Protein AF-A0A024QD37-F1 (afdb_monomer_lite)

Sequence (100 aa):
MINDLQLYLTTGFILLFVSQCYITYILYQQQHSKLWFFIGMMLPLGMNLYIYQICYIEKQVDNDFGQLTGKERKQLRKAYLFVLAQYLVLFALFGGYVTP

Radius of gyration: 16.29 Å; chains: 1; bounding box: 46×19×45 Å

Structure (mmCIF, N/CA/C/O backbone):
data_AF-A0A024QD37-F1
#
_entry.id   AF-A0A024QD37-F1
#
loop_
_atom_site.group_PDB
_atom_site.id
_atom_site.type_symbol
_atom_site.label_atom_id
_atom_site.label_alt_id
_atom_site.label_comp_id
_atom_site.label_asym_id
_atom_site.label_entity_id
_atom_site.label_seq_id
_atom_site.pdbx_PDB_ins_code
_atom_site.Cartn_x
_atom_site.Cartn_y
_atom_site.Cartn_z
_atom_site.occupancy
_atom_site.B_iso_or_equiv
_atom_site.auth_seq_id
_atom_site.auth_comp_id
_atom_site.auth_asym_id
_atom_site.auth_atom_id
_atom_site.pdbx_PDB_model_num
ATOM 1 N N . MET A 1 1 ? 21.875 1.987 -21.545 1.00 58.12 1 MET A N 1
ATOM 2 C CA . MET A 1 1 ? 20.783 1.002 -21.716 1.00 58.12 1 MET A CA 1
ATOM 3 C C . MET A 1 1 ? 20.611 0.080 -20.507 1.00 58.12 1 MET A C 1
ATOM 5 O O . MET A 1 1 ? 19.556 0.144 -19.897 1.00 58.12 1 MET A O 1
ATOM 9 N N . ILE A 1 2 ? 21.608 -0.728 -20.101 1.00 61.34 2 ILE A N 1
ATOM 10 C CA . ILE A 1 2 ? 21.489 -1.597 -18.900 1.00 61.34 2 ILE A CA 1
ATOM 11 C C . ILE A 1 2 ? 21.333 -0.774 -17.605 1.00 61.34 2 ILE A C 1
ATOM 13 O O . ILE A 1 2 ? 20.471 -1.084 -16.787 1.00 61.34 2 ILE A O 1
ATOM 17 N N . ASN A 1 3 ? 22.096 0.315 -17.459 1.00 74.88 3 ASN A N 1
ATOM 18 C CA . ASN A 1 3 ? 22.016 1.190 -16.281 1.00 74.88 3 ASN A CA 1
ATOM 19 C C . ASN A 1 3 ? 20.675 1.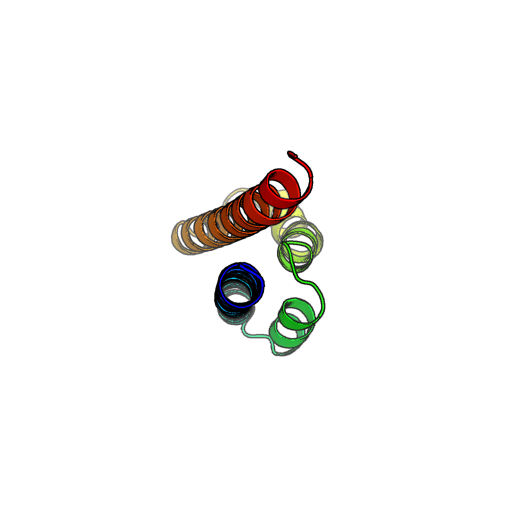931 -16.175 1.00 74.88 3 ASN A C 1
ATOM 21 O O . ASN A 1 3 ? 20.162 2.104 -15.075 1.00 74.88 3 ASN A O 1
ATOM 25 N N . ASP A 1 4 ? 20.085 2.329 -17.304 1.00 78.56 4 ASP A N 1
ATOM 26 C CA . ASP A 1 4 ? 18.813 3.060 -17.325 1.00 78.56 4 ASP A CA 1
ATOM 27 C C . ASP A 1 4 ? 17.656 2.138 -16.925 1.00 78.56 4 ASP A C 1
ATOM 29 O O . ASP A 1 4 ? 16.841 2.495 -16.079 1.00 78.56 4 ASP A O 1
ATOM 33 N N . LEU A 1 5 ? 17.627 0.907 -17.450 1.00 77.19 5 LEU A N 1
ATOM 34 C CA . LEU A 1 5 ? 16.626 -0.097 -17.081 1.00 77.19 5 LEU A CA 1
ATOM 35 C C . LEU A 1 5 ? 16.715 -0.477 -15.595 1.00 77.19 5 LEU A C 1
ATOM 37 O O . LEU A 1 5 ? 15.693 -0.566 -14.914 1.00 77.19 5 LEU A O 1
ATOM 41 N N . GLN A 1 6 ? 17.932 -0.665 -15.076 1.00 82.44 6 GLN A N 1
ATOM 42 C CA . GLN A 1 6 ? 18.143 -0.913 -13.650 1.00 82.44 6 GLN A CA 1
ATOM 43 C C . GLN A 1 6 ? 17.671 0.265 -12.797 1.00 82.44 6 GLN A C 1
ATOM 45 O O . GLN A 1 6 ? 17.027 0.044 -11.771 1.00 82.44 6 GLN A O 1
ATOM 50 N N . LEU A 1 7 ? 17.930 1.501 -13.229 1.00 84.31 7 LEU A N 1
ATOM 51 C CA . LEU A 1 7 ? 17.445 2.697 -12.547 1.00 84.31 7 LEU A CA 1
ATOM 52 C C . LEU A 1 7 ? 15.910 2.727 -12.513 1.00 84.31 7 LEU A C 1
ATOM 54 O O . LEU A 1 7 ? 15.342 2.866 -11.432 1.00 84.31 7 LEU A O 1
ATOM 58 N N . TYR A 1 8 ? 15.237 2.499 -13.647 1.00 82.50 8 TYR A N 1
ATOM 59 C CA . TYR A 1 8 ? 13.769 2.457 -13.724 1.00 82.50 8 TYR A CA 1
ATOM 60 C C . TYR A 1 8 ? 13.155 1.396 -12.807 1.00 82.50 8 TYR A C 1
ATOM 62 O O . TYR A 1 8 ? 12.219 1.694 -12.060 1.00 82.50 8 TYR A O 1
ATOM 70 N N . LEU A 1 9 ? 13.696 0.175 -12.820 1.00 84.94 9 LEU A N 1
ATOM 71 C CA . LEU A 1 9 ? 13.232 -0.903 -11.946 1.00 84.94 9 LEU A CA 1
ATOM 72 C C . LEU A 1 9 ? 13.443 -0.541 -10.474 1.00 84.94 9 LEU A C 1
ATOM 74 O O . LEU A 1 9 ? 12.517 -0.657 -9.674 1.00 84.94 9 LEU A O 1
ATOM 78 N N . THR A 1 10 ? 14.629 -0.044 -10.121 1.00 87.25 10 THR A N 1
ATOM 79 C CA . THR A 1 10 ? 14.966 0.316 -8.737 1.00 87.25 10 THR A CA 1
ATOM 80 C C . THR A 1 10 ? 14.065 1.439 -8.223 1.00 87.25 10 THR A C 1
ATOM 82 O O . THR A 1 10 ? 13.503 1.326 -7.134 1.00 87.25 10 THR A O 1
ATOM 85 N N . TH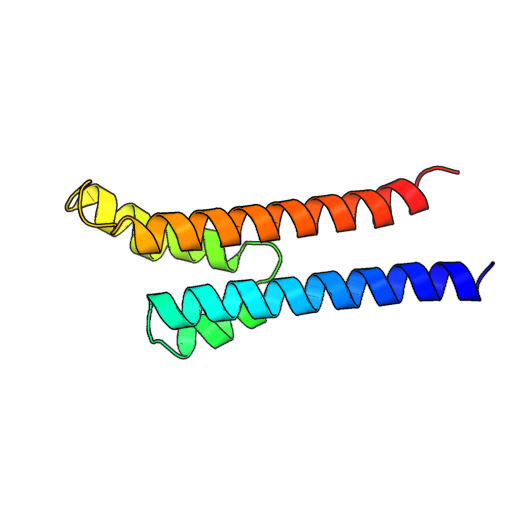R A 1 11 ? 13.849 2.493 -9.015 1.00 87.69 11 THR A N 1
ATOM 86 C CA . THR A 1 11 ? 12.926 3.584 -8.670 1.00 87.69 11 THR A CA 1
ATOM 87 C C . THR A 1 11 ? 11.489 3.081 -8.528 1.00 87.69 11 THR A C 1
ATOM 89 O O . THR A 1 11 ? 10.805 3.455 -7.573 1.00 87.69 11 THR A O 1
ATOM 92 N N . GLY A 1 12 ? 11.043 2.192 -9.420 1.00 87.69 12 GLY A N 1
ATOM 93 C CA . GLY A 1 12 ? 9.733 1.551 -9.337 1.00 87.69 12 GLY A CA 1
ATOM 94 C C . GLY A 1 12 ? 9.548 0.762 -8.038 1.00 87.69 12 GLY A C 1
ATOM 95 O O . GLY A 1 12 ? 8.570 0.975 -7.321 1.00 87.69 12 GLY A O 1
ATOM 96 N N . PHE A 1 13 ? 10.516 -0.083 -7.677 1.00 88.50 13 PHE A N 1
ATOM 97 C CA . PHE A 1 13 ? 10.485 -0.852 -6.430 1.00 88.50 13 PHE A CA 1
ATOM 98 C C . PHE A 1 13 ? 10.497 0.033 -5.182 1.00 88.50 13 PHE A C 1
ATOM 100 O O . PHE A 1 13 ? 9.738 -0.230 -4.247 1.00 88.50 13 PHE A O 1
ATOM 107 N N . ILE A 1 14 ? 11.296 1.105 -5.168 1.00 90.75 14 ILE A N 1
ATOM 108 C CA . ILE A 1 14 ? 11.304 2.072 -4.059 1.00 90.75 14 ILE A CA 1
ATOM 109 C C . ILE A 1 14 ? 9.918 2.703 -3.899 1.00 90.75 14 ILE A C 1
ATOM 111 O O . ILE A 1 14 ? 9.401 2.782 -2.783 1.00 90.75 14 ILE A O 1
ATOM 115 N N . LEU A 1 15 ? 9.284 3.109 -5.000 1.00 90.44 15 LEU A N 1
ATOM 116 C CA . LEU A 1 15 ? 7.961 3.730 -4.964 1.00 90.44 15 LEU A CA 1
ATOM 117 C C . LEU A 1 15 ? 6.885 2.752 -4.462 1.00 90.44 15 LEU A C 1
ATOM 119 O O . LEU A 1 15 ? 6.057 3.123 -3.625 1.00 90.44 15 LEU A O 1
ATOM 123 N N . LEU A 1 16 ? 6.940 1.489 -4.896 1.00 91.12 16 LEU A N 1
ATOM 124 C CA . LEU A 1 16 ? 6.064 0.425 -4.393 1.00 91.12 16 LEU A CA 1
ATOM 125 C C . LEU A 1 16 ? 6.249 0.196 -2.887 1.00 91.12 16 LEU A C 1
ATOM 127 O O . LEU A 1 16 ? 5.254 0.087 -2.164 1.00 91.12 16 LEU A O 1
ATOM 131 N N . PHE A 1 17 ? 7.498 0.173 -2.413 1.00 90.50 17 PHE A N 1
ATOM 132 C CA . PHE A 1 17 ? 7.833 -0.029 -1.004 1.00 90.50 17 PHE A CA 1
ATOM 133 C C . PHE A 1 17 ? 7.357 1.132 -0.124 1.00 90.50 17 PHE A C 1
ATOM 135 O O . PHE A 1 17 ? 6.685 0.910 0.883 1.00 90.50 17 PHE A O 1
ATOM 142 N N . VAL A 1 18 ? 7.621 2.379 -0.525 1.00 91.06 18 VAL A N 1
ATOM 143 C CA . VAL A 1 18 ? 7.155 3.572 0.203 1.00 91.06 18 VAL A CA 1
ATOM 144 C C . VAL A 1 18 ? 5.627 3.603 0.273 1.00 91.06 18 VAL A C 1
ATOM 146 O O . VAL A 1 18 ? 5.060 3.841 1.343 1.00 91.06 18 VAL A O 1
ATOM 149 N N . SER A 1 19 ? 4.952 3.297 -0.840 1.00 91.06 19 SER A N 1
ATOM 150 C CA . SER A 1 19 ? 3.492 3.167 -0.875 1.00 91.06 19 SER A CA 1
ATOM 151 C C . SER A 1 19 ? 2.994 2.088 0.095 1.00 91.06 19 SER A C 1
ATOM 153 O O . SER A 1 19 ? 2.019 2.306 0.818 1.00 91.06 19 SER A O 1
ATOM 155 N N . GLN A 1 20 ? 3.682 0.946 0.176 1.00 91.38 20 GLN A N 1
ATOM 156 C CA . GLN A 1 20 ? 3.308 -0.143 1.079 1.00 91.38 20 GLN A CA 1
ATOM 157 C C . GLN A 1 20 ? 3.465 0.237 2.557 1.00 91.38 20 GLN A C 1
ATOM 159 O O . GLN A 1 20 ? 2.581 -0.052 3.372 1.00 91.38 20 GLN A O 1
ATOM 164 N N . CYS A 1 21 ? 4.551 0.929 2.903 1.00 90.50 21 CYS A N 1
ATOM 165 C CA . CYS A 1 21 ? 4.761 1.474 4.242 1.00 90.50 21 CYS A CA 1
ATOM 166 C C . CYS A 1 21 ? 3.642 2.452 4.622 1.00 90.50 21 CYS A C 1
ATOM 168 O O . CYS A 1 21 ? 3.138 2.411 5.745 1.00 90.50 21 CYS A O 1
ATOM 170 N N . TYR A 1 22 ? 3.200 3.290 3.679 1.00 89.62 22 TYR A N 1
ATOM 171 C CA . TYR A 1 22 ? 2.114 4.238 3.915 1.00 89.62 22 TYR A CA 1
ATOM 172 C C . TYR A 1 22 ? 0.760 3.549 4.147 1.00 89.62 22 TYR A C 1
ATOM 174 O O . TYR A 1 22 ? 0.054 3.891 5.098 1.00 89.62 22 TYR A O 1
ATOM 182 N N . ILE A 1 23 ? 0.407 2.542 3.338 1.00 89.44 23 ILE A N 1
ATOM 183 C CA . ILE A 1 23 ? -0.818 1.744 3.535 1.00 89.44 23 ILE A CA 1
ATOM 184 C C . ILE A 1 23 ? -0.791 1.052 4.904 1.00 89.44 23 ILE A C 1
ATOM 186 O O . ILE A 1 23 ? -1.762 1.114 5.659 1.00 89.44 23 ILE A O 1
ATOM 190 N N . THR A 1 24 ? 0.341 0.440 5.251 1.00 89.50 24 THR A N 1
ATOM 191 C CA . THR A 1 24 ? 0.536 -0.231 6.543 1.00 89.50 24 THR A CA 1
ATOM 192 C C . THR A 1 24 ? 0.397 0.742 7.710 1.00 89.50 24 THR A C 1
ATOM 194 O O . THR A 1 24 ? -0.244 0.420 8.709 1.00 89.50 24 THR A O 1
ATOM 197 N N . TYR A 1 25 ? 0.930 1.957 7.573 1.00 88.12 25 TYR A N 1
ATOM 198 C CA . TYR A 1 25 ? 0.773 3.008 8.573 1.00 88.12 25 TYR A CA 1
ATOM 199 C C . TYR A 1 25 ? -0.692 3.431 8.750 1.00 88.12 25 TYR A C 1
ATOM 201 O O . TYR A 1 25 ? -1.140 3.598 9.884 1.00 88.12 25 TYR A O 1
ATOM 209 N N . ILE A 1 26 ? -1.460 3.561 7.659 1.00 87.62 26 ILE A N 1
ATOM 210 C CA . ILE A 1 26 ? -2.901 3.853 7.738 1.00 87.62 26 ILE A CA 1
ATOM 211 C C . ILE A 1 26 ? -3.632 2.752 8.514 1.00 87.62 26 ILE A C 1
ATOM 213 O O . ILE A 1 26 ? -4.383 3.063 9.437 1.00 87.62 26 ILE A O 1
ATOM 217 N N . LEU A 1 27 ? -3.399 1.481 8.178 1.00 85.88 27 LEU A N 1
ATOM 218 C CA . LEU A 1 27 ? -4.054 0.357 8.857 1.00 85.88 27 LEU A CA 1
ATOM 219 C C . LEU A 1 27 ? -3.648 0.262 10.334 1.00 85.88 27 LEU A C 1
ATOM 221 O O . LEU A 1 27 ? -4.493 0.019 11.196 1.00 85.88 27 LEU A O 1
ATOM 225 N N . TYR A 1 28 ? -2.374 0.518 10.641 1.00 86.50 28 TYR A N 1
ATOM 226 C CA . TYR A 1 28 ? -1.883 0.592 12.015 1.00 86.50 28 TYR A CA 1
ATOM 227 C C . TYR A 1 28 ? -2.590 1.692 12.816 1.00 86.50 28 TYR A C 1
ATOM 229 O O . TYR A 1 28 ? -3.008 1.443 13.944 1.00 86.50 28 TYR A O 1
ATOM 237 N N . GLN A 1 29 ? -2.762 2.883 12.235 1.00 84.81 29 GLN A N 1
ATOM 238 C CA . GLN A 1 29 ? -3.475 3.990 12.880 1.00 84.81 29 GLN A CA 1
ATOM 239 C C . GLN A 1 29 ? -4.953 3.670 13.119 1.00 84.81 29 GLN A C 1
ATOM 241 O O . GLN A 1 29 ? -5.488 4.035 14.156 1.00 84.81 29 GLN A O 1
ATOM 246 N N . GLN A 1 30 ? -5.613 2.967 12.195 1.00 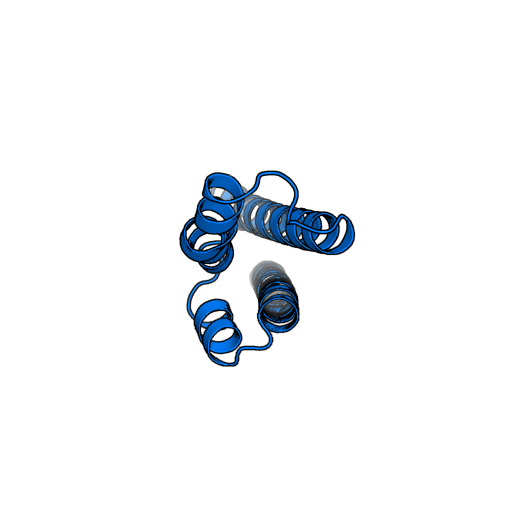81.50 30 GLN A N 1
ATOM 247 C CA . GLN A 1 30 ? -7.033 2.632 12.347 1.00 81.50 30 GLN A CA 1
ATOM 248 C C . GLN A 1 30 ? -7.297 1.577 13.423 1.00 81.50 30 GLN A C 1
ATOM 250 O O . GLN A 1 30 ? -8.336 1.612 14.069 1.00 81.50 30 GLN A O 1
ATOM 255 N N . GLN A 1 31 ? -6.376 0.633 13.620 1.00 81.56 31 GLN A N 1
ATOM 256 C CA . GLN A 1 31 ? -6.567 -0.472 14.570 1.00 81.56 31 GLN A CA 1
ATOM 257 C C . GLN A 1 31 ? -5.786 -0.302 15.870 1.00 81.56 31 GLN A C 1
ATOM 259 O O . GLN A 1 31 ? -5.957 -1.104 16.785 1.00 81.56 31 GLN A O 1
ATOM 264 N N . HIS A 1 32 ? -4.877 0.677 15.937 1.00 81.44 32 HIS A N 1
ATOM 265 C CA . HIS A 1 32 ? -3.908 0.848 17.024 1.00 81.44 32 HIS A CA 1
ATOM 266 C C . HIS A 1 32 ? -3.183 -0.460 17.409 1.00 81.44 32 HIS A C 1
ATOM 268 O O . HIS A 1 32 ? -2.768 -0.654 18.551 1.00 81.44 32 HIS A O 1
ATOM 274 N N . SER A 1 33 ? -3.019 -1.379 16.451 1.00 80.44 33 SER A N 1
ATOM 275 C CA . SER A 1 33 ? -2.570 -2.747 16.707 1.00 80.44 33 SER A CA 1
ATOM 276 C C . SER A 1 33 ? -1.283 -3.059 15.958 1.00 80.44 33 SER A C 1
ATOM 278 O O . SER A 1 33 ? -1.202 -2.962 14.733 1.00 80.44 33 SER A O 1
ATOM 280 N N . LYS A 1 34 ? -0.270 -3.511 16.703 1.00 81.56 34 LYS A N 1
ATOM 281 C CA . LYS A 1 34 ? 1.035 -3.919 16.158 1.00 81.56 34 LYS A CA 1
ATOM 282 C C . LYS A 1 34 ? 0.938 -5.141 15.237 1.00 81.56 34 LYS A C 1
ATOM 284 O O . LYS A 1 34 ? 1.779 -5.295 14.357 1.00 81.56 34 LYS A O 1
ATOM 289 N N . LEU A 1 35 ? -0.097 -5.972 15.390 1.00 83.31 35 LEU A N 1
ATOM 290 C CA . LEU A 1 35 ? -0.347 -7.096 14.481 1.00 83.31 35 LEU A CA 1
ATOM 291 C C . LEU A 1 35 ? -0.636 -6.604 13.062 1.00 83.31 35 LEU A C 1
ATOM 293 O O . LEU A 1 35 ? -0.110 -7.158 12.104 1.00 83.31 35 LEU A O 1
ATOM 297 N N . TRP A 1 36 ? -1.389 -5.512 12.926 1.00 82.19 36 TRP A N 1
ATOM 298 C CA . TRP A 1 36 ? -1.700 -4.916 11.627 1.00 82.19 36 TRP A CA 1
ATOM 299 C C . TRP A 1 36 ? -0.481 -4.304 10.938 1.00 82.19 36 TRP A C 1
ATOM 301 O O . TRP A 1 36 ? -0.399 -4.324 9.712 1.00 82.19 36 TRP A O 1
ATOM 311 N N . PHE A 1 37 ? 0.501 -3.841 11.712 1.00 83.31 37 PHE A N 1
ATOM 312 C CA . PHE A 1 37 ? 1.793 -3.432 11.169 1.00 83.31 37 PHE A CA 1
ATOM 313 C C . PHE A 1 37 ? 2.549 -4.625 10.562 1.00 83.31 37 PHE A C 1
ATOM 315 O O . PHE A 1 37 ? 3.031 -4.547 9.434 1.00 83.31 37 PHE A O 1
ATOM 322 N N . PHE A 1 38 ? 2.593 -5.753 11.278 1.00 84.75 38 PHE A N 1
ATOM 323 C CA . PHE A 1 38 ? 3.232 -6.979 10.791 1.00 84.75 38 PHE A CA 1
ATOM 324 C C . PHE A 1 38 ? 2.532 -7.542 9.550 1.00 84.75 38 PHE A C 1
ATOM 326 O O . PHE A 1 38 ? 3.187 -7.822 8.549 1.00 84.75 38 PHE A O 1
ATOM 333 N N . ILE A 1 39 ? 1.200 -7.642 9.587 1.00 84.44 39 ILE A N 1
ATOM 334 C CA . ILE A 1 39 ? 0.379 -8.090 8.454 1.00 84.44 39 ILE A CA 1
ATOM 335 C C . ILE A 1 39 ? 0.582 -7.162 7.254 1.00 84.44 39 ILE A C 1
ATOM 337 O O . ILE A 1 39 ? 0.747 -7.637 6.135 1.00 84.44 39 ILE A O 1
ATOM 341 N N . GLY A 1 40 ? 0.615 -5.845 7.472 1.00 83.12 40 GLY A N 1
ATOM 342 C CA . GLY A 1 40 ? 0.804 -4.877 6.397 1.00 83.12 40 GLY A CA 1
ATOM 343 C C . GLY A 1 40 ? 2.175 -4.958 5.727 1.00 83.12 40 GLY A C 1
ATOM 344 O O . GLY A 1 40 ? 2.256 -4.827 4.508 1.00 83.12 40 GLY A O 1
ATOM 345 N N . MET A 1 41 ? 3.235 -5.242 6.485 1.00 83.62 41 MET A N 1
ATOM 346 C CA . MET A 1 41 ? 4.562 -5.488 5.911 1.00 83.62 41 MET A CA 1
ATOM 347 C C . MET A 1 41 ? 4.650 -6.843 5.202 1.00 83.62 41 MET A C 1
ATOM 349 O O . MET A 1 41 ? 5.319 -6.952 4.177 1.00 83.62 41 MET A O 1
ATOM 353 N N . MET A 1 42 ? 3.984 -7.871 5.734 1.00 87.56 42 MET A N 1
ATOM 354 C CA . MET A 1 42 ? 4.071 -9.231 5.201 1.00 87.56 42 MET A CA 1
ATOM 355 C C . MET A 1 42 ? 3.187 -9.454 3.964 1.00 87.56 42 MET A C 1
ATOM 357 O O . MET A 1 42 ? 3.523 -10.272 3.112 1.00 87.56 42 MET A O 1
ATOM 361 N N . LEU A 1 43 ? 2.074 -8.723 3.849 1.00 88.06 43 LEU A N 1
ATOM 362 C CA . LEU A 1 43 ? 1.081 -8.877 2.784 1.00 88.06 43 LEU A CA 1
ATOM 363 C C . LEU A 1 43 ? 0.948 -7.593 1.949 1.00 88.06 43 LEU A C 1
ATOM 365 O O . LEU A 1 43 ? 0.036 -6.786 2.177 1.00 88.06 43 LEU A O 1
ATOM 369 N N . PRO A 1 44 ? 1.856 -7.389 0.975 1.00 86.12 44 PRO A N 1
ATOM 370 C CA . PRO A 1 44 ? 1.825 -6.237 0.089 1.00 86.12 44 PRO A CA 1
ATOM 371 C C . PRO A 1 44 ? 0.720 -6.314 -0.971 1.00 86.12 44 PRO A C 1
ATOM 373 O O . PRO A 1 44 ? -0.011 -7.300 -1.066 1.00 86.12 44 PRO A O 1
ATOM 376 N N . LEU A 1 45 ? 0.612 -5.254 -1.781 1.00 85.12 45 LEU A N 1
ATOM 377 C CA . LEU A 1 45 ? -0.285 -5.182 -2.945 1.00 85.12 45 LEU A CA 1
ATOM 378 C C . LEU A 1 45 ? -1.768 -5.309 -2.571 1.00 85.12 45 LEU A C 1
ATOM 380 O O . LEU A 1 45 ? -2.542 -6.013 -3.210 1.00 85.12 45 LEU A O 1
ATOM 384 N N . GLY A 1 46 ? -2.168 -4.644 -1.490 1.00 85.38 46 GLY A N 1
ATOM 385 C CA . GLY A 1 46 ? -3.564 -4.586 -1.060 1.00 85.38 46 GLY A CA 1
ATOM 386 C C . GLY A 1 46 ? -4.102 -5.847 -0.386 1.00 85.38 46 GLY A C 1
ATOM 387 O O . GLY A 1 46 ? -5.221 -5.800 0.119 1.00 85.38 46 GLY A O 1
ATOM 388 N N . MET A 1 47 ? -3.336 -6.942 -0.290 1.00 86.12 47 MET A N 1
ATOM 389 C CA . MET A 1 47 ? -3.761 -8.145 0.447 1.00 86.12 47 MET A CA 1
ATOM 390 C C . MET A 1 47 ? -4.082 -7.844 1.915 1.00 86.12 47 MET A C 1
ATOM 392 O O . MET A 1 47 ? -5.115 -8.273 2.426 1.00 86.12 47 MET A O 1
ATOM 396 N N . ASN A 1 48 ? -3.250 -7.039 2.577 1.00 89.12 48 ASN A N 1
ATOM 397 C CA . ASN A 1 48 ? -3.531 -6.520 3.916 1.00 89.12 48 ASN A CA 1
ATOM 398 C C . ASN A 1 48 ? -4.878 -5.774 3.996 1.00 89.12 48 ASN A C 1
ATOM 400 O O . ASN A 1 48 ? -5.621 -5.925 4.962 1.00 89.12 48 ASN A O 1
ATOM 404 N N . LEU A 1 49 ? -5.213 -5.002 2.966 1.00 88.69 49 LEU A N 1
ATOM 405 C CA . LEU A 1 49 ? -6.431 -4.209 2.900 1.00 88.69 49 LEU A CA 1
ATOM 406 C C . LEU A 1 49 ? -7.677 -5.082 2.685 1.00 88.69 49 LEU A C 1
ATOM 408 O O . LEU A 1 49 ? -8.719 -4.815 3.279 1.00 88.69 49 LEU A O 1
ATOM 412 N N . TYR A 1 50 ? -7.566 -6.156 1.900 1.00 87.19 50 TYR A N 1
ATOM 413 C CA . TYR A 1 50 ? -8.643 -7.138 1.739 1.00 87.19 50 TYR A CA 1
ATOM 414 C C . TYR A 1 50 ? -8.925 -7.894 3.036 1.00 87.19 50 TYR A C 1
ATOM 416 O O . TYR A 1 50 ? -10.083 -8.034 3.424 1.00 87.19 50 TYR A O 1
ATOM 424 N N . ILE A 1 51 ? -7.881 -8.317 3.758 1.00 86.88 51 ILE A N 1
ATOM 425 C CA . ILE A 1 51 ? -8.056 -8.928 5.085 1.00 86.88 51 ILE A CA 1
ATOM 426 C C . ILE A 1 51 ? -8.731 -7.932 6.027 1.00 86.88 51 ILE A C 1
ATOM 428 O O . ILE A 1 51 ? -9.624 -8.307 6.782 1.00 86.88 51 ILE A O 1
ATOM 432 N N . TYR A 1 52 ? -8.348 -6.654 5.964 1.00 85.75 52 TYR A N 1
ATOM 433 C CA . TYR A 1 52 ? -8.977 -5.618 6.779 1.00 85.75 52 TYR A CA 1
ATOM 434 C C . TYR A 1 52 ? -10.469 -5.484 6.464 1.00 85.75 52 TYR A C 1
ATOM 436 O O . TYR A 1 52 ? -11.294 -5.417 7.377 1.00 85.75 52 TYR A O 1
ATOM 444 N N . GLN A 1 53 ? -10.825 -5.510 5.180 1.00 85.69 53 GLN A N 1
ATOM 445 C CA . GLN A 1 53 ? -12.213 -5.457 4.745 1.00 85.69 53 GLN A CA 1
ATOM 446 C C . GLN A 1 53 ? -13.027 -6.646 5.281 1.00 85.69 53 GLN A C 1
ATOM 448 O O . GLN A 1 53 ? -14.056 -6.424 5.915 1.00 85.69 53 GLN A O 1
ATOM 453 N N . ILE A 1 54 ? -12.545 -7.878 5.106 1.00 84.88 54 ILE A N 1
ATOM 454 C CA . ILE A 1 54 ? -13.257 -9.095 5.535 1.00 84.88 54 ILE A CA 1
ATOM 455 C C . ILE A 1 54 ? -13.346 -9.173 7.067 1.00 84.88 54 ILE A C 1
ATOM 457 O O . ILE A 1 54 ? -14.387 -9.479 7.644 1.00 84.88 54 ILE A O 1
ATOM 461 N N . CYS A 1 55 ? -12.248 -8.894 7.771 1.00 83.06 55 CYS A N 1
ATOM 462 C CA . CYS A 1 55 ? -12.208 -9.078 9.219 1.00 83.06 55 CYS A CA 1
ATOM 463 C C . CYS A 1 55 ? -12.942 -7.982 9.995 1.00 83.06 55 CYS A C 1
ATOM 465 O O . CYS A 1 55 ? -13.466 -8.280 11.070 1.00 83.06 55 CYS A O 1
ATOM 467 N N . TYR A 1 56 ? -12.947 -6.743 9.497 1.00 78.88 56 TYR A N 1
ATOM 468 C CA . TYR A 1 56 ? -13.449 -5.590 10.247 1.00 78.88 56 TYR A CA 1
ATOM 469 C C . TYR A 1 56 ? -14.597 -4.874 9.554 1.00 78.88 56 TYR A C 1
ATOM 471 O O . TYR A 1 56 ? -15.618 -4.647 10.195 1.00 78.88 56 TYR A O 1
ATOM 479 N N . ILE A 1 57 ? -14.459 -4.527 8.274 1.00 78.62 57 ILE A N 1
ATOM 480 C CA . ILE A 1 57 ? -15.496 -3.745 7.587 1.00 78.62 57 ILE A CA 1
ATOM 481 C C . ILE A 1 57 ? -16.767 -4.565 7.424 1.00 78.62 57 ILE A C 1
ATOM 483 O O . ILE A 1 57 ? -17.832 -4.076 7.780 1.00 78.62 57 ILE A O 1
ATOM 487 N N . GLU A 1 58 ? -16.673 -5.807 6.951 1.00 79.38 58 GLU A N 1
ATOM 488 C CA . GLU A 1 58 ? -17.847 -6.671 6.793 1.00 79.38 58 GLU A CA 1
ATOM 489 C C . GLU A 1 58 ? -18.539 -6.907 8.135 1.00 79.38 58 GLU A C 1
ATOM 491 O O . GLU A 1 58 ? -19.745 -6.712 8.236 1.00 79.38 58 GLU A O 1
ATOM 496 N N . LYS A 1 59 ? -17.779 -7.176 9.205 1.00 75.62 59 LYS A N 1
ATOM 497 C CA . LYS A 1 59 ? -18.347 -7.324 10.554 1.00 75.62 59 LYS A CA 1
ATOM 498 C C . LYS A 1 59 ? -18.999 -6.049 11.086 1.00 75.62 59 LYS A C 1
ATOM 500 O O . LYS A 1 59 ? -19.966 -6.138 11.834 1.00 75.62 59 LYS A O 1
ATOM 505 N N . GLN A 1 60 ? -18.464 -4.872 10.767 1.00 72.88 60 GLN A N 1
ATOM 506 C CA . GLN A 1 60 ? -19.057 -3.602 11.192 1.00 72.88 60 GLN A CA 1
ATOM 507 C C . GLN A 1 60 ? -20.318 -3.277 10.395 1.00 72.88 60 GLN A C 1
ATOM 509 O O . GLN A 1 60 ? -21.296 -2.827 10.975 1.00 72.88 60 GLN A O 1
ATOM 514 N N . VAL A 1 61 ? -20.318 -3.545 9.090 1.00 67.69 61 VAL A N 1
ATOM 515 C CA . VAL A 1 61 ? -21.468 -3.317 8.207 1.00 67.69 61 VAL A CA 1
ATOM 516 C C . VAL A 1 61 ? -22.636 -4.238 8.560 1.00 67.69 61 VAL A C 1
ATOM 518 O O . VAL A 1 61 ? -23.774 -3.777 8.559 1.00 67.69 61 VAL A O 1
ATOM 521 N N . ASP A 1 62 ? -22.355 -5.493 8.917 1.00 64.88 62 ASP A N 1
ATOM 522 C CA . ASP A 1 62 ? -23.379 -6.470 9.312 1.00 64.88 62 ASP A CA 1
ATOM 523 C C . ASP A 1 62 ? -24.033 -6.119 10.663 1.00 64.88 62 ASP A C 1
ATOM 525 O O . ASP A 1 62 ? -25.202 -6.414 10.894 1.00 64.88 62 ASP A O 1
ATOM 529 N N . ASN A 1 63 ? -23.295 -5.438 11.551 1.00 60.66 63 ASN A N 1
ATOM 530 C CA . ASN A 1 63 ? -23.804 -5.013 12.857 1.00 60.66 63 ASN A CA 1
ATOM 531 C C . ASN A 1 63 ? -24.450 -3.617 12.837 1.00 60.66 63 ASN A C 1
ATOM 533 O O . ASN A 1 63 ? -25.410 -3.395 13.571 1.00 60.66 63 ASN A O 1
ATOM 537 N N . ASP A 1 64 ? -23.934 -2.675 12.037 1.00 61.91 64 ASP A N 1
ATOM 538 C CA . ASP A 1 64 ? -24.467 -1.316 11.894 1.00 61.91 64 ASP A CA 1
ATOM 539 C C . ASP A 1 64 ? -23.811 -0.573 10.703 1.00 61.91 64 ASP A C 1
ATOM 541 O O . ASP A 1 64 ? -22.665 -0.111 10.766 1.00 61.91 64 ASP A O 1
ATOM 545 N N . PHE A 1 65 ? -24.556 -0.393 9.604 1.00 54.72 65 PHE A N 1
ATOM 546 C CA . PHE A 1 65 ? -24.108 0.289 8.374 1.00 54.72 65 PHE A CA 1
ATOM 547 C C . PHE A 1 65 ? -23.550 1.720 8.600 1.00 54.72 65 PHE A C 1
ATOM 549 O O . PHE A 1 65 ? -22.877 2.279 7.717 1.00 54.72 65 PHE A O 1
ATOM 556 N N . GLY A 1 66 ? -23.816 2.335 9.759 1.00 56.88 66 GLY A N 1
ATOM 557 C CA . GLY A 1 66 ? -23.412 3.699 10.107 1.00 56.88 66 GLY A CA 1
ATOM 558 C C . GLY A 1 66 ? -22.041 3.868 10.778 1.00 56.88 66 GLY A C 1
ATOM 559 O O . GLY A 1 66 ? -21.569 5.002 10.855 1.00 56.88 66 GLY A O 1
ATOM 560 N N . GLN A 1 67 ? -21.375 2.802 11.242 1.00 63.75 67 GLN A N 1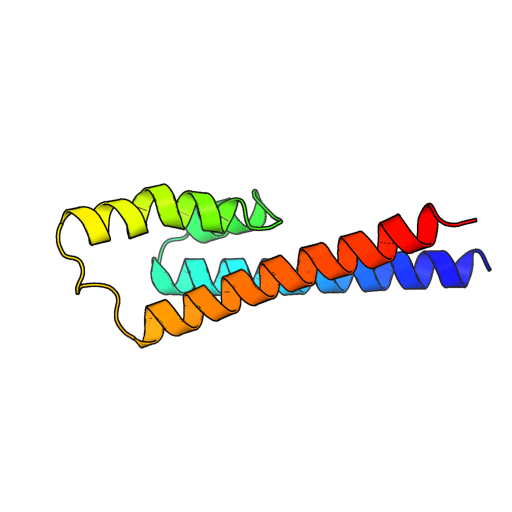
ATOM 561 C CA . GLN A 1 67 ? -20.267 2.949 12.210 1.00 63.75 67 GLN A CA 1
ATOM 562 C C . GLN A 1 67 ? -18.924 3.442 11.651 1.00 63.75 67 GLN A C 1
ATOM 564 O O . GLN A 1 67 ? -18.104 3.958 12.407 1.00 63.75 67 GLN A O 1
ATOM 569 N N . LEU A 1 68 ? -18.689 3.350 10.339 1.00 68.75 68 LEU A N 1
ATOM 570 C CA . LEU A 1 68 ? -17.462 3.893 9.746 1.00 68.75 68 LEU A CA 1
ATOM 571 C C . LEU A 1 68 ? -17.528 5.420 9.670 1.00 68.75 68 LEU A C 1
ATOM 573 O O . LEU A 1 68 ? -18.224 5.985 8.814 1.00 68.75 68 LEU A O 1
ATOM 577 N N . THR A 1 69 ? -16.728 6.084 10.499 1.00 75.88 69 THR A N 1
ATOM 578 C CA . THR A 1 69 ? -16.613 7.542 10.539 1.00 75.88 69 THR A CA 1
ATOM 579 C C . THR A 1 69 ? -16.141 8.058 9.176 1.00 75.88 69 THR A C 1
ATOM 581 O O . THR A 1 69 ? -15.287 7.462 8.515 1.00 75.88 69 THR A O 1
ATOM 584 N N . GLY A 1 70 ? -16.626 9.225 8.736 1.00 79.06 70 GLY A N 1
ATOM 585 C CA . GLY A 1 70 ? -16.223 9.810 7.445 1.00 79.06 70 GLY A CA 1
ATOM 586 C C . GLY A 1 70 ? -14.699 9.961 7.267 1.00 79.06 70 GLY A C 1
ATOM 587 O O . GLY A 1 70 ? -14.187 9.862 6.149 1.00 79.06 70 GLY A O 1
ATOM 588 N N . LYS A 1 71 ? -13.954 10.132 8.368 1.00 80.94 71 LYS A N 1
ATOM 589 C CA . LYS A 1 71 ? -12.481 10.157 8.381 1.00 80.94 71 LYS A CA 1
ATOM 590 C C . LYS A 1 71 ? -11.866 8.799 8.023 1.00 80.94 71 LYS A C 1
ATOM 592 O O . LYS A 1 71 ? -10.960 8.759 7.191 1.00 80.94 71 LYS A O 1
ATOM 597 N N . GLU A 1 72 ? -12.383 7.711 8.587 1.00 81.00 72 GLU A N 1
ATOM 598 C CA . GLU A 1 72 ? -11.908 6.342 8.342 1.00 81.00 72 GLU A CA 1
ATOM 599 C C . GLU A 1 72 ? -12.173 5.938 6.895 1.00 81.00 72 GLU A C 1
ATOM 601 O O . GLU A 1 72 ? -11.261 5.497 6.197 1.00 81.00 72 GLU A O 1
ATOM 606 N N . ARG A 1 73 ? -13.379 6.231 6.386 1.00 81.88 73 ARG A N 1
ATOM 607 C CA . ARG A 1 73 ? -13.726 6.020 4.970 1.00 81.88 73 ARG A CA 1
ATOM 608 C C . ARG A 1 73 ? -12.777 6.769 4.035 1.00 81.88 73 ARG A C 1
ATOM 610 O O . ARG A 1 73 ? -12.352 6.228 3.017 1.00 81.88 73 ARG A O 1
ATOM 617 N N . LYS A 1 74 ? -12.421 8.017 4.362 1.00 87.06 74 LYS A N 1
ATOM 618 C CA . LYS A 1 74 ? -11.490 8.820 3.552 1.00 87.06 74 LYS A CA 1
ATOM 619 C C . LYS A 1 74 ? -10.076 8.237 3.561 1.00 87.06 74 LYS A C 1
ATOM 621 O O . LYS A 1 74 ? -9.431 8.222 2.516 1.00 87.06 74 LYS A O 1
ATOM 626 N N . GLN A 1 75 ? -9.591 7.771 4.709 1.00 87.00 75 GLN A N 1
ATOM 627 C CA . GLN A 1 75 ? -8.287 7.109 4.815 1.00 87.00 75 GLN A CA 1
ATOM 628 C C . GLN A 1 75 ? -8.261 5.784 4.052 1.00 87.00 75 GLN A C 1
ATOM 630 O O . GLN A 1 75 ? -7.320 5.534 3.303 1.00 87.00 75 GLN A O 1
ATOM 635 N N . LEU A 1 76 ? -9.324 4.991 4.162 1.00 87.31 76 LEU A N 1
ATOM 636 C CA . LEU A 1 76 ? -9.448 3.725 3.455 1.00 87.31 76 LEU A CA 1
ATOM 637 C C . LEU A 1 76 ? -9.474 3.937 1.934 1.00 87.31 76 LEU A C 1
ATOM 639 O O . LEU A 1 76 ? -8.722 3.295 1.210 1.00 87.31 76 LEU A O 1
ATOM 643 N N . ARG A 1 77 ? -10.246 4.918 1.442 1.00 89.12 77 ARG A N 1
ATOM 644 C CA . ARG A 1 77 ? -10.239 5.312 0.018 1.00 89.12 77 ARG A CA 1
ATOM 645 C C . ARG A 1 77 ? -8.848 5.704 -0.472 1.00 89.12 77 ARG A C 1
ATOM 647 O O . ARG A 1 77 ? -8.474 5.333 -1.578 1.00 89.12 77 ARG A O 1
ATOM 654 N N . LYS A 1 78 ? -8.073 6.435 0.340 1.00 89.62 78 LYS A N 1
ATOM 655 C CA . LYS A 1 78 ? -6.674 6.741 0.005 1.00 89.62 78 LYS A CA 1
ATOM 656 C C . LYS A 1 78 ? -5.851 5.463 -0.099 1.00 89.62 78 LYS A C 1
ATOM 658 O O . LYS A 1 78 ? -5.117 5.319 -1.065 1.00 89.62 78 LYS A O 1
ATOM 663 N N . ALA A 1 79 ? -5.989 4.544 0.853 1.00 89.50 79 ALA A N 1
ATOM 664 C CA . ALA A 1 79 ? -5.258 3.284 0.836 1.00 89.50 79 ALA A CA 1
ATOM 665 C C . ALA A 1 79 ? -5.585 2.440 -0.413 1.00 89.50 79 ALA A C 1
ATOM 667 O O . ALA A 1 79 ? -4.661 1.991 -1.084 1.00 89.50 79 ALA A O 1
ATOM 668 N N . TYR A 1 80 ? -6.860 2.334 -0.812 1.00 91.06 80 TYR A N 1
ATOM 669 C CA . TYR A 1 80 ? -7.248 1.719 -2.093 1.00 91.06 80 TYR A CA 1
ATOM 670 C C . TYR A 1 80 ? -6.637 2.428 -3.307 1.00 91.06 80 TYR A C 1
ATOM 672 O O . TYR A 1 80 ? -6.201 1.770 -4.247 1.00 91.06 80 TYR A O 1
ATOM 680 N N . LEU A 1 81 ? -6.573 3.763 -3.295 1.00 92.31 81 LEU A N 1
ATOM 681 C CA . LEU A 1 81 ? -5.952 4.531 -4.376 1.00 92.31 81 LEU A CA 1
ATOM 682 C C . LEU A 1 81 ? -4.444 4.249 -4.466 1.00 92.31 81 LEU A C 1
ATOM 684 O O . LEU A 1 81 ? -3.922 4.089 -5.565 1.00 92.31 81 LEU A O 1
ATOM 688 N N . PHE A 1 82 ? -3.756 4.118 -3.330 1.00 91.44 82 PHE A N 1
ATOM 689 C CA . PHE A 1 82 ? -2.351 3.704 -3.298 1.00 91.44 82 PHE A CA 1
ATOM 690 C C . PHE A 1 82 ? -2.154 2.284 -3.832 1.00 91.44 82 PHE A C 1
ATOM 692 O O . PHE A 1 82 ? -1.235 2.061 -4.614 1.00 91.44 82 PHE A O 1
ATOM 699 N N . VAL A 1 83 ? -3.038 1.345 -3.485 1.00 92.69 83 VAL A N 1
ATOM 700 C CA . VAL A 1 83 ? -3.017 -0.013 -4.051 1.00 92.69 83 VAL A CA 1
ATOM 701 C C . VAL A 1 83 ? -3.205 0.030 -5.571 1.00 92.69 83 VAL A C 1
ATOM 703 O O . VAL A 1 83 ? -2.440 -0.589 -6.305 1.00 92.69 83 VAL A O 1
ATOM 706 N N . LEU A 1 84 ? -4.165 0.814 -6.069 1.00 92.69 84 LEU A N 1
ATOM 707 C CA . LEU A 1 84 ? -4.360 1.001 -7.509 1.00 92.69 84 LEU A CA 1
ATOM 708 C C . LEU A 1 84 ? -3.103 1.577 -8.178 1.00 92.69 84 LEU A C 1
ATOM 710 O O . LEU A 1 84 ? -2.678 1.079 -9.218 1.00 92.69 84 LEU A O 1
ATOM 714 N N . ALA A 1 85 ? -2.477 2.584 -7.568 1.00 90.69 85 ALA A N 1
ATOM 715 C CA . ALA A 1 85 ? -1.233 3.160 -8.068 1.00 90.69 85 ALA A CA 1
ATOM 716 C C . ALA A 1 85 ? -0.092 2.127 -8.100 1.00 90.69 85 ALA A C 1
ATOM 718 O O . ALA A 1 85 ? 0.651 2.085 -9.079 1.00 90.69 85 ALA A O 1
ATOM 719 N N . GLN A 1 86 ? 0.018 1.254 -7.091 1.00 91.56 86 GLN A N 1
ATOM 720 C CA . GLN A 1 86 ? 0.984 0.149 -7.095 1.00 91.56 86 GLN A CA 1
ATOM 721 C C . GLN A 1 86 ? 0.763 -0.786 -8.293 1.00 91.56 86 GLN A C 1
ATOM 723 O O . GLN A 1 86 ? 1.722 -1.130 -8.983 1.00 91.56 86 GLN A O 1
ATOM 728 N N . TYR A 1 87 ? -0.488 -1.149 -8.590 1.00 91.50 87 TYR A N 1
ATOM 729 C CA . TYR A 1 87 ? -0.806 -1.974 -9.758 1.00 91.50 87 TYR A CA 1
ATOM 730 C C . TYR A 1 87 ? -0.520 -1.270 -11.086 1.00 91.50 87 TYR A C 1
ATOM 732 O O . TYR A 1 87 ? -0.011 -1.911 -12.000 1.00 91.50 87 TYR A O 1
ATOM 740 N N . LEU A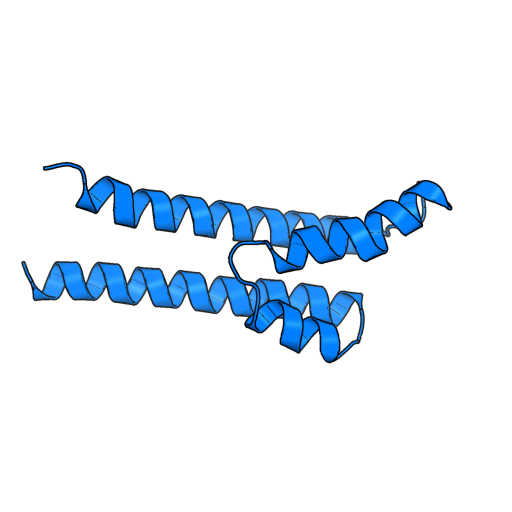 1 88 ? -0.779 0.036 -11.197 1.00 91.00 88 LEU A N 1
ATOM 741 C CA . LEU A 1 88 ? -0.433 0.811 -12.395 1.00 91.00 88 LEU A CA 1
ATOM 742 C C . LEU A 1 88 ? 1.081 0.878 -12.615 1.00 91.00 88 LEU A C 1
ATOM 744 O O . LEU A 1 88 ? 1.543 0.754 -13.746 1.00 91.00 88 LEU A O 1
ATOM 748 N N . VAL A 1 89 ? 1.858 1.032 -11.542 1.00 88.19 89 VAL A N 1
ATOM 749 C CA . VAL A 1 89 ? 3.326 1.019 -11.604 1.00 88.19 89 VAL A CA 1
ATOM 750 C C . VAL A 1 89 ? 3.826 -0.357 -12.026 1.00 88.19 89 VAL A C 1
ATOM 752 O O . VAL A 1 89 ? 4.640 -0.446 -12.939 1.00 88.19 89 VAL A O 1
ATOM 755 N N . LEU A 1 90 ? 3.307 -1.435 -11.432 1.00 88.81 90 LEU A N 1
ATOM 756 C CA . LEU A 1 90 ? 3.635 -2.797 -11.860 1.00 88.81 90 LEU A CA 1
ATOM 757 C C . LEU A 1 90 ? 3.271 -3.022 -13.330 1.00 88.81 90 LEU A C 1
ATOM 759 O O . LEU A 1 90 ? 4.083 -3.550 -14.081 1.00 88.81 90 LEU A O 1
ATOM 763 N N . PHE A 1 91 ? 2.092 -2.573 -13.760 1.00 88.62 91 PHE A N 1
ATOM 764 C CA . PHE A 1 91 ? 1.671 -2.663 -15.153 1.00 88.62 91 PHE A CA 1
ATOM 765 C C . PHE A 1 91 ? 2.609 -1.894 -16.089 1.00 88.62 91 PHE A C 1
ATOM 767 O O . PHE A 1 91 ? 2.974 -2.420 -17.131 1.00 88.62 91 PHE A O 1
ATOM 774 N N . ALA A 1 92 ? 3.054 -0.692 -15.721 1.00 85.38 92 ALA A N 1
ATOM 775 C CA . ALA A 1 92 ? 4.011 0.069 -16.520 1.00 85.38 92 ALA A CA 1
ATOM 776 C C . ALA A 1 92 ? 5.386 -0.620 -16.590 1.00 85.38 92 ALA A C 1
ATOM 778 O O . ALA A 1 92 ? 5.986 -0.679 -17.661 1.00 85.38 92 ALA A O 1
ATOM 779 N N . LEU A 1 93 ? 5.864 -1.178 -15.473 1.00 83.56 93 LEU A N 1
ATOM 780 C CA . LEU A 1 93 ? 7.150 -1.878 -15.408 1.00 83.56 93 LEU A CA 1
ATOM 781 C C . LEU A 1 93 ? 7.130 -3.186 -16.211 1.00 83.56 93 LEU A C 1
ATOM 783 O O . LEU A 1 93 ? 8.029 -3.423 -17.011 1.00 83.56 93 LEU A O 1
ATOM 787 N N . PHE A 1 94 ? 6.106 -4.023 -16.031 1.00 81.62 94 PHE A N 1
ATOM 788 C CA . PHE A 1 94 ? 5.987 -5.302 -16.736 1.00 81.62 94 PHE A CA 1
ATOM 789 C C . PHE A 1 94 ? 5.505 -5.131 -18.176 1.00 81.62 94 PHE A C 1
ATOM 791 O O . PHE A 1 94 ? 6.042 -5.767 -19.075 1.00 81.62 94 PHE A O 1
ATOM 798 N N . GLY A 1 95 ? 4.538 -4.251 -18.424 1.00 75.88 95 GLY A N 1
ATOM 799 C CA . GLY A 1 95 ? 4.057 -3.937 -19.768 1.00 75.88 95 GLY A CA 1
ATOM 800 C C . GLY A 1 95 ? 5.147 -3.302 -20.627 1.00 75.88 95 GLY A C 1
ATOM 801 O O . GLY A 1 95 ? 5.346 -3.723 -21.762 1.00 75.88 95 GLY A O 1
ATOM 802 N N . GLY A 1 96 ? 5.926 -2.369 -20.071 1.00 67.88 96 GLY A N 1
ATOM 803 C CA . GLY A 1 96 ? 7.087 -1.794 -20.756 1.00 67.88 96 GLY A CA 1
ATOM 804 C C . GLY A 1 96 ? 8.232 -2.789 -20.975 1.00 67.88 96 GLY A C 1
ATOM 805 O O . GLY A 1 96 ? 8.995 -2.626 -21.916 1.00 67.88 96 GLY A O 1
ATOM 806 N N . TYR A 1 97 ? 8.341 -3.831 -20.144 1.00 64.69 97 TYR A N 1
ATOM 807 C CA . TYR A 1 97 ? 9.338 -4.894 -20.309 1.00 64.69 97 TYR A CA 1
ATOM 808 C C . TYR A 1 97 ? 8.926 -5.958 -21.341 1.00 64.69 97 TYR A C 1
ATOM 810 O O . TYR A 1 97 ? 9.783 -6.542 -21.998 1.00 64.69 97 TYR A O 1
ATOM 818 N N . VAL A 1 98 ? 7.625 -6.237 -21.471 1.00 62.03 98 VAL A N 1
ATOM 819 C CA . VAL A 1 98 ? 7.083 -7.278 -22.367 1.00 62.03 98 VAL A CA 1
ATOM 820 C C . VAL A 1 98 ? 6.817 -6.749 -23.782 1.00 62.03 98 VAL A C 1
ATOM 822 O O . VAL A 1 98 ? 6.731 -7.542 -24.718 1.00 62.03 98 VAL A O 1
ATOM 825 N N . THR A 1 99 ? 6.705 -5.431 -23.964 1.00 54.84 99 THR A N 1
ATOM 826 C CA . THR A 1 99 ? 6.547 -4.833 -25.298 1.00 54.84 99 THR A CA 1
ATOM 827 C C . THR A 1 99 ? 7.935 -4.674 -25.949 1.00 54.84 99 THR A C 1
ATOM 829 O O . THR A 1 99 ? 8.756 -3.964 -25.370 1.00 54.84 99 THR A O 1
ATOM 832 N N . PRO A 1 100 ? 8.227 -5.355 -27.077 1.00 55.16 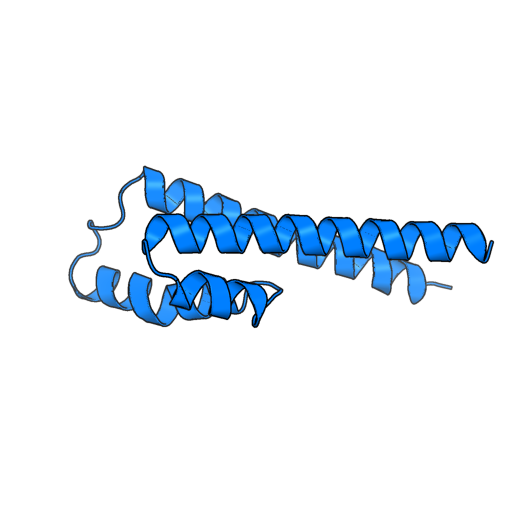100 PRO A N 1
ATOM 833 C CA . PRO A 1 100 ? 9.528 -5.303 -27.754 1.00 55.16 100 PRO A CA 1
ATOM 834 C C . PRO A 1 100 ? 9.841 -3.944 -28.391 1.00 55.16 100 PRO A C 1
ATOM 836 O O . PRO A 1 100 ? 8.887 -3.226 -28.774 1.00 55.16 100 PRO A O 1
#

Secondary structure (DSSP, 8-state):
-HHHHHHHHHHHHHHHHHHHHHHHHHHHHHHT-HHHHHHHHHSTTTHHHHHHIIIIIHHHHHH-TT-S-HHHHHHHHHHHHHHHHHHHHHHHHHHHHH--

pLDDT: mean 81.99, std 9.77, range [54.72, 92.69]

Organism: NCBI:txid1462526

Foldseek 3Di:
DVVVLVVLVVVLVVLQVVLLQLLLVLQCVVVVDVVSNVLSVVDGLCPSVVCCCVVPVVVCCVVPVPPQDPVNVVSSVVNVVSSVVNVVSVCCSVVVVPPD